Protein AF-A0A9Q3GMJ7-F1 (afdb_monomer)

Structure (mmCIF, N/CA/C/O backbone):
data_AF-A0A9Q3GMJ7-F1
#
_entry.id  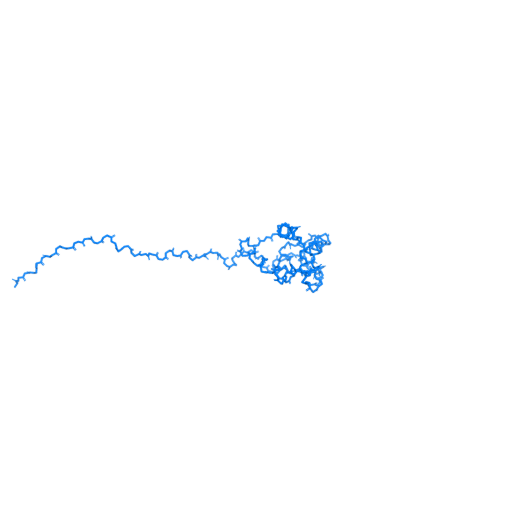 AF-A0A9Q3GMJ7-F1
#
loop_
_atom_site.group_PDB
_atom_site.id
_atom_site.type_symbol
_atom_site.label_atom_id
_atom_site.label_alt_id
_atom_site.label_comp_id
_atom_site.label_asym_id
_atom_site.label_entity_id
_atom_site.label_seq_id
_atom_site.pdbx_PDB_ins_code
_atom_site.Cartn_x
_atom_site.Cartn_y
_atom_site.Cartn_z
_atom_site.occupancy
_atom_site.B_iso_or_equiv
_atom_site.auth_seq_id
_atom_site.auth_comp_id
_atom_site.auth_asym_id
_atom_site.auth_atom_id
_atom_site.pdbx_PDB_model_num
ATOM 1 N N . MET A 1 1 ? 25.990 -56.644 63.149 1.00 48.62 1 MET A N 1
ATOM 2 C CA . MET A 1 1 ? 25.114 -56.886 61.983 1.00 48.62 1 MET A CA 1
ATOM 3 C C . MET A 1 1 ? 23.693 -57.141 62.463 1.00 48.62 1 MET A C 1
ATOM 5 O O . MET A 1 1 ? 23.447 -58.186 63.048 1.00 48.62 1 MET A O 1
ATOM 9 N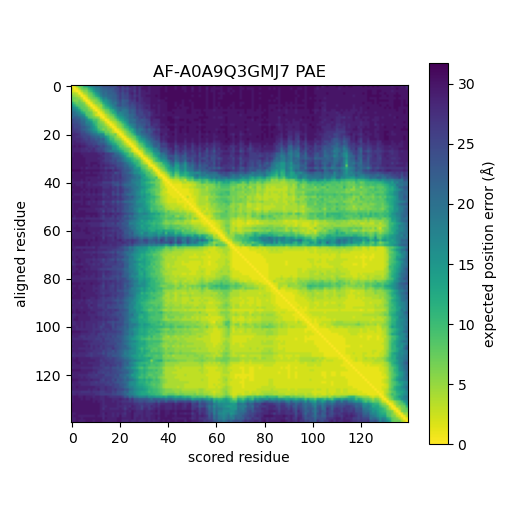 N . LYS A 1 2 ? 22.786 -56.186 62.243 1.00 37.28 2 LYS A N 1
ATOM 10 C CA . LYS A 1 2 ? 21.345 -56.417 62.069 1.00 37.28 2 LYS A CA 1
ATOM 11 C C . LYS A 1 2 ? 20.835 -55.394 61.037 1.00 37.28 2 LYS A C 1
ATOM 13 O O . LYS A 1 2 ? 21.323 -54.264 61.084 1.00 37.28 2 LYS A O 1
ATOM 18 N N . PRO A 1 3 ? 19.951 -55.785 60.104 1.00 41.59 3 PRO A N 1
ATOM 19 C CA . PRO A 1 3 ? 19.545 -54.965 58.969 1.00 41.59 3 PRO A CA 1
ATOM 20 C C . PRO A 1 3 ? 18.245 -54.190 59.230 1.00 41.59 3 PRO A C 1
ATOM 22 O O . PRO A 1 3 ? 17.481 -54.516 60.139 1.00 41.59 3 PRO A O 1
ATOM 25 N N . GLN A 1 4 ? 18.035 -53.161 58.406 1.00 37.03 4 GLN A N 1
ATOM 26 C CA . GLN A 1 4 ? 16.855 -52.299 58.358 1.00 37.03 4 GLN A CA 1
ATOM 27 C C . GLN A 1 4 ? 15.647 -53.016 57.736 1.00 37.03 4 GLN A C 1
ATOM 29 O O . GLN A 1 4 ? 15.782 -53.808 56.805 1.00 37.03 4 GLN A O 1
ATOM 34 N N . SER A 1 5 ? 14.472 -52.702 58.278 1.00 42.66 5 SER A N 1
ATOM 35 C CA . SER A 1 5 ? 13.142 -53.132 57.853 1.00 42.66 5 SER A CA 1
ATOM 36 C C . SER A 1 5 ? 12.662 -52.389 56.604 1.00 42.66 5 SER A C 1
ATOM 38 O O . SER A 1 5 ? 12.781 -51.168 56.525 1.00 42.66 5 SER A O 1
ATOM 40 N N . GLN A 1 6 ? 12.057 -53.138 55.679 1.00 37.66 6 GLN A N 1
ATOM 41 C CA . GLN A 1 6 ? 11.250 -52.638 54.566 1.00 37.66 6 GLN A CA 1
ATOM 42 C C . GLN A 1 6 ? 9.996 -51.907 55.066 1.00 37.66 6 GLN A C 1
ATOM 44 O O . GLN A 1 6 ? 9.295 -52.409 55.943 1.00 37.66 6 GLN A O 1
ATOM 49 N N . GLY A 1 7 ? 9.689 -50.779 54.429 1.00 37.03 7 GLY A N 1
ATOM 50 C CA . GLY A 1 7 ? 8.348 -50.216 54.313 1.00 37.03 7 GLY A CA 1
ATOM 51 C C . GLY A 1 7 ? 8.071 -49.993 52.827 1.00 37.03 7 GLY A C 1
ATOM 52 O O . GLY A 1 7 ? 8.831 -49.295 52.161 1.00 37.03 7 GLY A O 1
ATOM 53 N N . HIS A 1 8 ? 7.055 -50.679 52.309 1.00 42.44 8 HIS A N 1
ATOM 54 C CA . HIS A 1 8 ? 6.421 -50.407 51.023 1.00 42.44 8 HIS A CA 1
ATOM 55 C C . HIS A 1 8 ? 5.421 -49.277 51.249 1.00 42.44 8 HIS A C 1
ATOM 57 O O . HIS A 1 8 ? 4.535 -49.475 52.070 1.00 42.44 8 HIS A O 1
ATOM 63 N N . ASP A 1 9 ? 5.513 -48.180 50.500 1.00 43.72 9 ASP A N 1
ATOM 64 C CA . ASP A 1 9 ? 4.419 -47.217 50.369 1.00 43.72 9 ASP A CA 1
ATOM 65 C C . ASP A 1 9 ? 4.402 -46.625 48.949 1.00 43.72 9 ASP A C 1
ATOM 67 O O . ASP A 1 9 ? 5.254 -45.828 48.572 1.00 43.72 9 ASP A O 1
ATOM 71 N N . LEU A 1 10 ? 3.410 -47.108 48.195 1.00 44.84 10 LEU A N 1
ATOM 72 C CA . LEU A 1 10 ? 2.521 -46.385 47.279 1.00 44.84 10 LEU A CA 1
ATOM 73 C C . LEU A 1 10 ? 3.135 -45.615 46.094 1.00 44.84 10 LEU A C 1
ATOM 75 O O . LEU A 1 10 ? 3.621 -44.496 46.221 1.00 44.84 10 LEU A O 1
ATOM 79 N N . ASP A 1 11 ? 2.951 -46.204 44.909 1.00 44.47 11 ASP A N 1
ATOM 80 C CA . ASP A 1 11 ? 2.974 -45.524 43.615 1.00 44.47 11 ASP A CA 1
ATOM 81 C C . ASP A 1 11 ? 1.954 -44.366 43.611 1.00 44.47 11 ASP A C 1
ATOM 83 O O . ASP A 1 11 ? 0.742 -44.592 43.639 1.00 44.47 11 ASP A O 1
ATOM 87 N N . ASP A 1 12 ? 2.445 -43.125 43.588 1.00 45.88 12 ASP A N 1
ATOM 88 C CA . ASP A 1 12 ? 1.663 -41.915 43.311 1.00 45.88 12 ASP A CA 1
ATOM 89 C C . ASP A 1 12 ? 1.567 -41.724 41.783 1.00 45.88 12 ASP A C 1
ATOM 91 O O . ASP A 1 12 ? 2.589 -41.473 41.140 1.00 45.88 12 ASP A O 1
ATOM 95 N N . PRO A 1 13 ? 0.378 -41.847 41.160 1.00 42.00 13 PRO A N 1
ATOM 96 C CA . PRO A 1 13 ? 0.237 -41.719 39.714 1.00 42.00 13 PRO A CA 1
ATOM 97 C C . PRO A 1 13 ? 0.105 -40.264 39.219 1.00 42.00 13 PRO A C 1
ATOM 99 O O . PRO A 1 13 ? -0.275 -40.066 38.066 1.00 42.00 13 PRO A O 1
ATOM 102 N N . TYR A 1 14 ? 0.409 -39.240 40.029 1.00 44.22 14 TYR A N 1
ATOM 103 C CA . TYR A 1 14 ? 0.239 -37.829 39.639 1.00 44.22 14 TYR A CA 1
ATOM 104 C C . TYR A 1 14 ? 1.504 -36.963 39.748 1.00 44.22 14 TYR A C 1
ATOM 106 O O . TYR A 1 14 ? 1.444 -35.803 40.156 1.00 44.22 14 TYR A O 1
ATOM 114 N N . GLN A 1 15 ? 2.648 -37.480 39.300 1.00 41.75 15 GLN A N 1
ATOM 115 C CA . GLN A 1 15 ? 3.824 -36.658 38.977 1.00 41.75 15 GLN A CA 1
ATOM 116 C C . GLN A 1 15 ? 4.295 -36.933 37.539 1.00 41.75 15 GLN A C 1
ATOM 118 O O . GLN A 1 15 ? 5.434 -37.323 37.302 1.00 41.75 15 GLN A O 1
ATOM 123 N N . GLU A 1 16 ? 3.415 -36.728 36.553 1.00 45.22 16 GLU A N 1
ATOM 124 C CA . GLU A 1 16 ? 3.877 -36.400 35.201 1.00 45.22 16 GLU A CA 1
ATOM 125 C C . GLU A 1 16 ? 4.140 -34.897 35.155 1.00 45.22 16 GLU A C 1
ATOM 127 O O . GLU A 1 16 ? 3.228 -34.069 35.101 1.00 45.22 16 GLU A O 1
ATOM 132 N N . GLU A 1 17 ? 5.424 -34.556 35.231 1.00 43.34 17 GLU A N 1
ATOM 133 C CA . GLU A 1 17 ? 5.939 -33.226 34.949 1.00 43.34 17 GLU A CA 1
ATOM 134 C C . GLU A 1 17 ? 5.322 -32.711 33.644 1.00 43.34 17 GLU A C 1
ATOM 136 O O . GLU A 1 17 ? 5.513 -33.280 32.565 1.00 43.34 17 GLU A O 1
ATOM 141 N N . ILE A 1 18 ? 4.571 -31.615 33.748 1.00 38.91 18 ILE A N 1
ATOM 142 C CA . ILE A 1 18 ? 4.074 -30.870 32.597 1.00 38.91 18 ILE A CA 1
ATOM 143 C C . ILE A 1 18 ? 5.305 -30.381 31.835 1.00 38.91 18 ILE A C 1
ATOM 145 O O . ILE A 1 18 ? 5.924 -29.378 32.193 1.00 38.91 18 ILE A O 1
ATOM 149 N N . LYS A 1 19 ? 5.670 -31.108 30.777 1.00 45.41 19 LYS A N 1
ATOM 150 C CA . LYS A 1 19 ? 6.608 -30.630 29.766 1.00 45.41 19 LYS A CA 1
ATOM 151 C C . LYS A 1 19 ? 6.029 -29.326 29.228 1.00 45.41 19 LYS A C 1
ATOM 153 O O . LYS A 1 19 ? 4.886 -29.339 28.764 1.00 45.41 19 LYS A O 1
ATOM 158 N N . PRO A 1 20 ? 6.755 -28.199 29.270 1.00 40.62 20 PRO A N 1
ATOM 159 C CA . PRO A 1 20 ? 6.302 -26.998 28.603 1.00 40.62 20 PRO A CA 1
ATOM 160 C C . PRO A 1 20 ? 6.504 -27.181 27.095 1.00 40.62 20 PRO A C 1
ATOM 162 O O . PRO A 1 20 ? 7.336 -26.517 26.488 1.00 40.62 20 PRO A O 1
ATOM 165 N N . ASP A 1 21 ? 5.673 -28.018 26.472 1.00 46.56 21 ASP A N 1
ATOM 166 C CA . ASP A 1 21 ? 5.242 -27.814 25.090 1.00 46.56 21 ASP A CA 1
ATOM 167 C C . ASP A 1 21 ? 4.231 -26.653 25.089 1.00 46.56 21 ASP A C 1
ATOM 169 O O . ASP A 1 21 ? 3.091 -26.754 24.637 1.00 46.56 21 ASP A O 1
ATOM 173 N N . VAL A 1 22 ? 4.652 -25.504 25.626 1.00 42.06 22 VAL A N 1
ATOM 174 C CA . VAL A 1 22 ? 4.086 -24.242 25.179 1.00 42.06 22 VAL A CA 1
ATOM 175 C C . VAL A 1 22 ? 4.706 -24.055 23.817 1.00 42.06 22 VAL A C 1
ATOM 177 O O . VAL A 1 22 ? 5.901 -23.785 23.707 1.00 42.06 22 VAL A O 1
ATOM 180 N N . LEU A 1 23 ? 3.879 -24.275 22.800 1.00 42.47 23 LEU A N 1
ATOM 181 C CA . LEU A 1 23 ? 4.092 -23.861 21.427 1.00 42.47 23 LEU A CA 1
ATOM 182 C C . LEU A 1 23 ? 4.739 -22.472 21.443 1.00 42.47 23 LEU A C 1
ATOM 184 O O . LEU A 1 23 ? 4.056 -21.451 21.532 1.00 42.47 23 LEU A O 1
ATOM 188 N N . VAL A 1 24 ? 6.073 -22.431 21.384 1.00 43.06 24 VAL A N 1
ATOM 189 C CA . VAL A 1 24 ? 6.772 -21.268 20.867 1.00 43.06 24 VAL A CA 1
ATOM 190 C C . VAL A 1 24 ? 6.193 -21.155 19.482 1.00 43.06 24 VAL A C 1
ATOM 192 O O . VAL A 1 24 ? 6.372 -22.053 18.658 1.00 43.06 24 VAL A O 1
ATOM 195 N N . ASP A 1 25 ? 5.389 -20.117 19.305 1.00 46.28 25 ASP A N 1
ATOM 196 C CA . ASP A 1 25 ? 4.759 -19.735 18.063 1.00 46.28 25 ASP A CA 1
ATOM 197 C C . ASP A 1 25 ? 5.902 -19.473 17.074 1.00 46.28 25 ASP A C 1
ATOM 199 O O . ASP A 1 25 ? 6.356 -18.348 16.864 1.00 46.28 25 ASP A O 1
ATOM 203 N N . ASN A 1 26 ? 6.440 -20.558 16.511 1.00 46.81 26 ASN A N 1
ATOM 204 C CA . ASN A 1 26 ? 7.422 -20.593 15.445 1.00 46.81 26 ASN A CA 1
ATOM 205 C C . ASN A 1 26 ? 6.686 -20.196 14.164 1.00 46.81 26 ASN A C 1
ATOM 207 O O . ASN A 1 26 ? 6.730 -20.887 13.149 1.00 46.81 26 ASN A O 1
ATOM 211 N N . LYS A 1 27 ? 6.011 -19.044 14.186 1.00 39.28 27 LYS A N 1
ATOM 212 C CA . LYS A 1 27 ? 5.937 -18.234 12.988 1.00 39.28 27 LYS A CA 1
ATOM 213 C C . LYS A 1 27 ? 7.377 -17.818 12.736 1.00 39.28 27 LYS A C 1
ATOM 215 O O . LYS A 1 27 ? 7.933 -17.091 13.562 1.00 39.28 27 LYS A O 1
ATOM 220 N N . PRO A 1 28 ? 8.015 -18.250 11.638 1.00 38.56 28 PRO A N 1
ATOM 221 C CA . PRO A 1 28 ? 9.277 -17.657 11.263 1.00 38.56 28 PRO A CA 1
ATOM 222 C C . PRO A 1 28 ? 9.020 -16.167 11.051 1.00 38.56 28 PRO A C 1
ATOM 224 O O . PRO A 1 28 ? 8.464 -15.739 10.036 1.00 38.56 28 PRO A O 1
ATOM 227 N N . ARG A 1 29 ? 9.393 -15.364 12.049 1.00 48.06 29 ARG A N 1
ATOM 228 C CA . ARG A 1 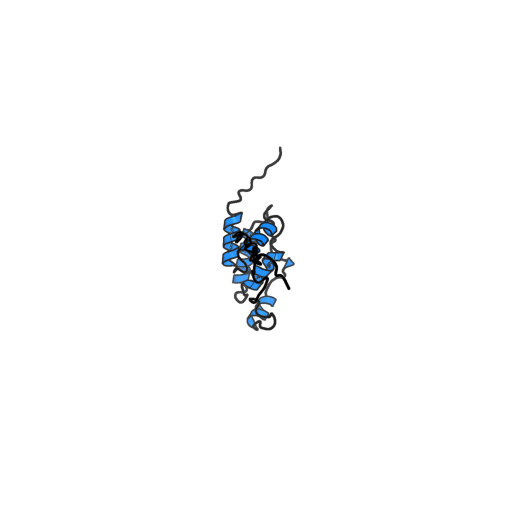29 ? 9.442 -13.915 11.953 1.00 48.06 29 ARG A CA 1
ATOM 229 C C . ARG A 1 29 ? 10.520 -13.632 10.909 1.00 48.06 29 ARG A C 1
ATOM 231 O O . ARG A 1 29 ? 11.703 -13.628 11.212 1.00 48.06 29 ARG A O 1
ATOM 238 N N . PHE A 1 30 ? 10.085 -13.478 9.660 1.00 47.75 30 PHE A N 1
ATOM 239 C CA . PHE A 1 30 ? 10.899 -13.129 8.493 1.00 47.75 30 PHE A CA 1
ATOM 240 C C . PHE A 1 30 ? 11.873 -14.192 7.947 1.00 47.75 30 PHE A C 1
ATOM 242 O O . PHE A 1 30 ? 12.970 -13.827 7.534 1.00 47.75 30 PHE A O 1
ATOM 249 N N . GLN A 1 31 ? 11.499 -15.471 7.819 1.00 36.16 31 GLN A N 1
ATOM 250 C CA . GLN A 1 31 ? 12.304 -16.362 6.959 1.00 36.16 31 GLN A CA 1
ATOM 251 C C . GLN A 1 31 ? 11.850 -16.306 5.492 1.00 36.16 31 GLN A C 1
ATOM 253 O O . GLN A 1 31 ? 10.753 -16.724 5.133 1.00 36.16 31 GLN A O 1
ATOM 258 N N . SER A 1 32 ? 12.748 -15.735 4.682 1.00 44.38 32 SER A N 1
ATOM 259 C CA . SER A 1 32 ? 12.986 -15.958 3.249 1.00 44.38 32 SER A CA 1
ATOM 260 C C . SER A 1 32 ? 11.802 -15.852 2.279 1.00 44.38 32 SER A C 1
ATOM 262 O O . SER A 1 32 ? 11.228 -16.836 1.830 1.00 44.38 32 SER A O 1
ATOM 264 N N . GLN A 1 33 ? 11.471 -14.622 1.890 1.00 40.31 33 GLN A N 1
ATOM 265 C CA . GLN A 1 33 ? 10.821 -14.349 0.592 1.00 40.31 33 GLN A CA 1
ATOM 266 C C . GLN A 1 33 ? 11.139 -12.934 0.085 1.00 40.31 33 GLN A C 1
ATOM 268 O O . GLN A 1 33 ? 10.428 -12.370 -0.742 1.00 40.31 33 GLN A O 1
ATOM 273 N N . TYR A 1 34 ? 12.191 -12.308 0.620 1.00 51.03 34 TYR A N 1
ATOM 274 C CA . TYR A 1 34 ? 12.852 -11.230 -0.099 1.00 51.03 34 TYR A CA 1
ATOM 275 C C . TYR A 1 34 ? 13.847 -11.922 -1.020 1.00 51.03 34 TYR A C 1
ATOM 277 O O . TYR A 1 34 ? 14.747 -12.594 -0.529 1.00 51.03 34 TYR A O 1
ATOM 285 N N . GLN A 1 35 ? 13.663 -11.805 -2.334 1.00 51.78 35 GLN A N 1
ATOM 286 C CA . GLN A 1 35 ? 14.829 -11.884 -3.202 1.00 51.78 35 GLN A CA 1
ATOM 287 C C . GLN A 1 35 ? 15.772 -10.785 -2.713 1.00 51.78 35 GLN A C 1
ATOM 289 O O . GLN A 1 35 ? 15.320 -9.654 -2.506 1.00 51.78 35 GLN A O 1
ATOM 294 N N . ASP A 1 36 ? 17.027 -11.139 -2.436 1.00 50.31 36 ASP A N 1
ATOM 295 C CA . ASP A 1 36 ? 18.063 -10.172 -2.091 1.00 50.31 36 ASP A CA 1
ATOM 296 C C . ASP A 1 36 ? 17.947 -8.984 -3.046 1.00 50.31 36 ASP A C 1
ATOM 298 O O . ASP A 1 36 ? 17.847 -9.166 -4.260 1.00 50.31 36 ASP A O 1
ATOM 302 N N . VAL A 1 37 ? 17.915 -7.763 -2.513 1.00 52.59 37 VAL A N 1
ATOM 303 C CA . VAL A 1 37 ? 17.813 -6.527 -3.313 1.00 52.59 37 VAL A CA 1
ATOM 304 C C . VAL A 1 37 ? 18.916 -6.423 -4.380 1.00 52.59 37 VAL A C 1
ATOM 306 O O . VAL A 1 37 ? 18.767 -5.702 -5.369 1.00 52.59 37 VAL A O 1
ATOM 309 N N . ASP A 1 38 ? 19.977 -7.212 -4.219 1.00 55.94 38 ASP A N 1
ATOM 310 C CA . ASP A 1 38 ? 21.101 -7.359 -5.136 1.00 55.94 38 ASP A CA 1
ATOM 311 C C . ASP A 1 38 ? 20.783 -8.220 -6.380 1.00 55.94 38 ASP A C 1
ATOM 313 O O . ASP A 1 38 ? 21.419 -8.042 -7.421 1.00 55.94 38 ASP A O 1
ATOM 317 N N . ASN A 1 39 ? 19.739 -9.058 -6.337 1.00 67.38 39 ASN A N 1
ATOM 318 C CA . ASN A 1 39 ? 19.310 -9.967 -7.415 1.00 67.38 39 ASN A CA 1
ATOM 319 C C . ASN A 1 39 ? 18.166 -9.412 -8.287 1.00 67.38 39 ASN A C 1
ATOM 321 O O . ASN A 1 39 ? 17.471 -10.163 -8.969 1.00 67.38 39 ASN A O 1
ATOM 325 N N . MET A 1 40 ? 17.962 -8.095 -8.289 1.00 73.19 40 MET A N 1
ATOM 326 C CA . MET A 1 40 ? 16.944 -7.458 -9.123 1.00 73.19 40 MET A CA 1
ATOM 327 C C . MET A 1 40 ? 17.380 -7.376 -10.595 1.00 73.19 40 MET A C 1
ATOM 329 O O . MET A 1 40 ? 18.489 -6.914 -10.911 1.00 73.19 40 MET A O 1
ATOM 333 N N . THR A 1 41 ? 16.486 -7.764 -11.504 1.00 82.69 41 THR A N 1
ATOM 334 C CA . THR A 1 41 ? 16.709 -7.696 -12.954 1.00 82.69 41 THR A CA 1
ATOM 335 C C . THR A 1 41 ? 16.909 -6.252 -13.425 1.00 82.69 41 THR A C 1
ATOM 337 O O . THR A 1 41 ? 16.487 -5.277 -12.794 1.00 82.69 41 THR A O 1
ATOM 340 N N . TYR A 1 42 ? 17.554 -6.086 -14.582 1.00 81.81 42 TYR A N 1
ATOM 341 C CA . TYR A 1 42 ? 17.733 -4.768 -15.199 1.00 81.81 42 TYR A CA 1
ATOM 342 C C . TYR A 1 42 ? 16.391 -4.069 -15.480 1.00 81.81 42 TYR A C 1
ATOM 344 O O . TYR A 1 42 ? 16.251 -2.863 -15.271 1.00 81.81 42 TYR A O 1
ATOM 352 N N . SER A 1 43 ? 15.393 -4.834 -15.919 1.00 80.81 43 SER A N 1
ATOM 353 C CA . SER A 1 43 ? 14.041 -4.355 -16.198 1.00 80.81 43 SER A CA 1
ATOM 354 C C . SE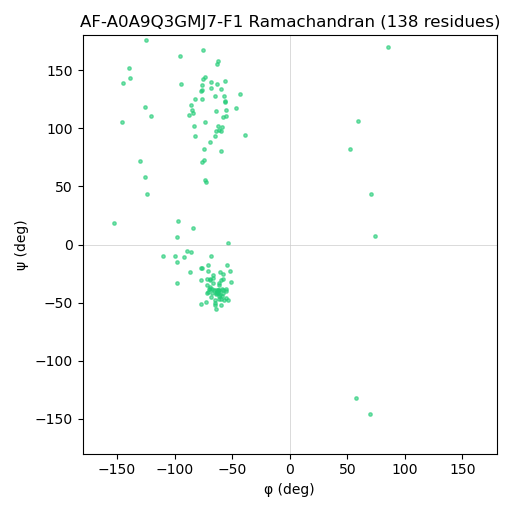R A 1 43 ? 13.337 -3.846 -14.939 1.00 80.81 43 SER A C 1
ATOM 356 O O . SER A 1 43 ? 12.765 -2.759 -14.968 1.00 80.81 43 SER A O 1
ATOM 358 N N . GLU A 1 44 ? 13.458 -4.546 -13.812 1.00 81.50 44 GLU A N 1
ATOM 359 C CA . GLU A 1 44 ? 12.899 -4.103 -12.527 1.00 81.50 44 GLU A CA 1
ATOM 360 C C . GLU A 1 44 ? 13.609 -2.846 -12.001 1.00 81.50 44 GLU A C 1
ATOM 362 O O . GLU A 1 44 ? 12.949 -1.886 -11.604 1.00 81.50 44 GLU A O 1
ATOM 367 N N . LYS A 1 45 ? 14.947 -2.776 -12.107 1.00 83.12 45 LYS A N 1
ATOM 368 C CA . LYS A 1 45 ? 15.723 -1.553 -11.805 1.00 83.12 45 LYS A CA 1
ATOM 369 C C . LYS A 1 45 ? 15.240 -0.353 -12.615 1.00 83.12 45 LYS A C 1
ATOM 371 O O . LYS A 1 45 ? 15.160 0.758 -12.089 1.00 83.12 45 LYS A O 1
ATOM 376 N N . LYS A 1 46 ? 14.912 -0.562 -13.891 1.00 84.44 46 LYS A N 1
ATOM 377 C CA . LYS A 1 46 ? 14.344 0.475 -14.758 1.00 84.44 46 LYS A CA 1
ATOM 378 C C . LYS A 1 46 ? 12.910 0.836 -14.351 1.00 84.44 46 LYS A C 1
ATOM 380 O O . LYS A 1 46 ? 12.564 2.013 -14.395 1.00 84.44 46 LYS A O 1
ATOM 385 N N . GLY A 1 47 ? 12.093 -0.137 -13.949 1.00 82.25 47 GLY A N 1
ATOM 386 C CA . GLY A 1 47 ? 10.736 0.089 -13.438 1.00 82.25 47 GLY A CA 1
ATOM 387 C C . GLY A 1 47 ? 10.725 0.967 -12.184 1.00 82.25 47 GLY A C 1
ATOM 388 O O . GLY A 1 47 ? 9.982 1.939 -12.122 1.00 82.25 47 GLY A O 1
ATOM 389 N N . LEU A 1 48 ? 11.636 0.723 -11.237 1.00 82.00 48 LEU A N 1
ATOM 390 C CA . LEU A 1 48 ? 11.741 1.545 -10.024 1.00 82.00 48 LEU A CA 1
ATOM 391 C C . LEU A 1 48 ? 12.073 3.008 -10.289 1.00 82.00 48 LEU A C 1
ATOM 393 O O . LEU A 1 48 ? 11.589 3.876 -9.574 1.00 82.00 48 LEU A O 1
ATOM 397 N N . LYS A 1 49 ? 12.889 3.290 -11.307 1.00 83.88 49 LYS A N 1
ATOM 398 C CA . LYS A 1 49 ? 13.224 4.668 -11.693 1.00 83.88 49 LYS A CA 1
ATOM 399 C C . LYS A 1 49 ? 12.056 5.413 -12.341 1.00 83.88 49 LYS A C 1
ATOM 401 O O . LYS A 1 49 ? 12.117 6.630 -12.441 1.00 83.88 49 LYS A O 1
ATOM 406 N N . GLN A 1 50 ? 11.044 4.690 -12.816 1.00 84.75 50 GLN A N 1
ATOM 407 C CA . GLN A 1 50 ? 9.836 5.260 -13.415 1.00 84.75 50 GLN A CA 1
ATOM 408 C C . GLN A 1 50 ? 8.725 5.463 -12.381 1.00 84.75 50 GLN A C 1
ATOM 410 O O . GLN A 1 50 ? 7.738 6.126 -12.682 1.00 84.75 50 GLN A O 1
ATOM 415 N N . LEU A 1 51 ? 8.879 4.917 -11.169 1.00 84.75 51 LEU A N 1
ATOM 416 C CA . LEU A 1 51 ? 7.925 5.161 -10.101 1.00 84.75 51 LEU A CA 1
ATOM 417 C C . LEU A 1 51 ? 7.995 6.620 -9.645 1.00 84.75 51 LEU A C 1
ATOM 419 O O . LEU A 1 51 ? 9.092 7.118 -9.373 1.00 84.75 51 LEU A O 1
ATOM 423 N N . PRO A 1 52 ? 6.841 7.279 -9.471 1.00 83.50 52 PRO A N 1
ATOM 424 C CA . PRO A 1 52 ? 6.802 8.573 -8.820 1.00 83.50 52 PRO A CA 1
ATOM 425 C C . PRO A 1 52 ? 7.272 8.465 -7.366 1.00 83.50 52 PRO A C 1
ATOM 427 O O . PRO A 1 52 ? 7.207 7.404 -6.724 1.00 83.50 52 PRO A O 1
ATOM 430 N N . GLU A 1 53 ? 7.753 9.590 -6.839 1.00 82.94 53 GLU A N 1
ATOM 431 C CA . GLU A 1 53 ? 8.219 9.679 -5.459 1.00 82.94 53 GLU A CA 1
ATOM 432 C C . GLU A 1 53 ? 7.123 9.251 -4.484 1.00 82.94 53 GLU A C 1
ATOM 434 O O . GLU A 1 53 ? 5.953 9.590 -4.644 1.00 82.94 53 GLU A O 1
ATOM 439 N N . THR A 1 54 ? 7.505 8.536 -3.429 1.00 72.75 54 THR A N 1
ATOM 440 C CA . THR A 1 54 ? 6.578 8.034 -2.402 1.00 72.75 54 THR A CA 1
ATOM 441 C C . THR A 1 54 ? 5.784 9.151 -1.725 1.00 72.75 54 THR A C 1
ATOM 443 O O . THR A 1 54 ? 4.648 8.942 -1.330 1.00 72.75 54 THR A O 1
ATOM 446 N N . SER A 1 55 ? 6.356 10.352 -1.626 1.00 73.81 55 SER A N 1
ATOM 447 C CA . SER A 1 55 ? 5.701 11.556 -1.098 1.00 73.81 55 SER A CA 1
ATOM 448 C C . SER A 1 55 ? 4.457 11.982 -1.888 1.00 73.81 55 SER A C 1
ATOM 450 O O . SER A 1 55 ? 3.605 12.670 -1.330 1.00 73.81 55 SER A O 1
ATOM 452 N N . SER A 1 56 ? 4.358 11.581 -3.160 1.00 80.00 56 SER A N 1
ATOM 453 C CA . SER A 1 56 ? 3.264 11.938 -4.072 1.00 80.00 56 SER A CA 1
ATOM 454 C C . SER A 1 56 ? 2.084 10.966 -4.041 1.00 80.00 56 SER A C 1
ATOM 456 O O . SER A 1 56 ? 1.074 11.215 -4.698 1.00 80.00 56 SER A O 1
ATOM 458 N N . TRP A 1 57 ? 2.200 9.858 -3.307 1.00 87.12 57 TRP A N 1
ATOM 459 C CA . TRP A 1 57 ? 1.157 8.844 -3.270 1.00 87.12 57 TRP A CA 1
ATOM 460 C C . TRP A 1 57 ? -0.026 9.326 -2.415 1.00 87.12 57 TRP A C 1
ATOM 462 O O . TRP A 1 57 ? 0.181 9.972 -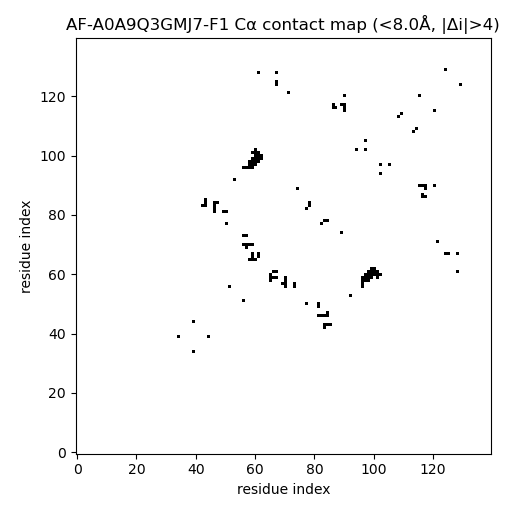1.379 1.00 87.12 57 TRP A O 1
ATOM 472 N N . PRO A 1 58 ? -1.275 9.013 -2.808 1.00 85.12 58 PRO A N 1
ATOM 473 C CA . PRO A 1 58 ? -2.438 9.298 -1.983 1.00 85.12 58 PRO A CA 1
ATOM 474 C C . PRO A 1 58 ? -2.333 8.590 -0.631 1.00 85.12 58 PRO A C 1
ATOM 476 O O . PRO A 1 58 ? -2.035 7.398 -0.555 1.00 85.12 58 PRO A O 1
ATOM 479 N N . LYS A 1 59 ? -2.615 9.314 0.452 1.00 85.62 59 LYS A N 1
ATOM 480 C CA . LYS A 1 59 ? -2.636 8.740 1.801 1.00 85.62 59 LYS A CA 1
ATOM 481 C C . LYS A 1 59 ? -4.047 8.321 2.161 1.00 85.62 59 LYS A C 1
ATOM 483 O O . LYS A 1 59 ? -4.997 9.065 1.940 1.00 85.62 59 LYS A O 1
ATOM 488 N N . PHE A 1 60 ? -4.169 7.162 2.792 1.00 84.50 60 PHE A N 1
ATOM 489 C CA . PHE A 1 60 ? -5.452 6.605 3.193 1.00 84.50 60 PHE A CA 1
ATOM 490 C C . PHE A 1 60 ? -5.508 6.410 4.709 1.00 84.50 60 PHE A C 1
ATOM 492 O O . PHE A 1 60 ? -4.819 5.554 5.259 1.00 84.50 60 PHE A O 1
ATOM 499 N N . SER A 1 61 ? -6.324 7.206 5.403 1.00 78.88 61 SER A N 1
ATOM 500 C CA . SER A 1 61 ? -6.424 7.195 6.872 1.00 78.88 61 SER A CA 1
ATOM 501 C C . SER A 1 61 ? -7.595 6.366 7.424 1.00 78.88 61 SER A C 1
ATOM 503 O O . SER A 1 61 ? -7.644 6.089 8.627 1.00 78.88 61 SER A O 1
ATOM 505 N N . GLY A 1 62 ? -8.557 6.002 6.568 1.00 70.50 62 GLY A N 1
ATOM 506 C CA . GLY A 1 62 ? -9.821 5.374 6.967 1.00 70.50 62 GLY A CA 1
ATOM 507 C C . GLY A 1 62 ? -10.840 6.320 7.623 1.00 70.50 62 GLY A C 1
ATOM 508 O O . GLY A 1 62 ? -11.857 5.835 8.111 1.00 70.50 62 GLY A O 1
ATOM 509 N N . ILE A 1 63 ? -10.579 7.634 7.653 1.00 67.50 63 ILE A N 1
ATOM 510 C CA . ILE A 1 63 ? -11.478 8.700 8.141 1.00 67.50 63 ILE A CA 1
ATOM 511 C C . ILE A 1 63 ? -11.367 9.889 7.185 1.00 67.50 63 ILE A C 1
ATOM 513 O O . ILE A 1 63 ? -10.253 10.241 6.801 1.00 67.50 63 ILE A O 1
ATOM 517 N N . GLY A 1 64 ? -12.454 10.606 6.898 1.00 62.84 64 GLY A N 1
ATOM 518 C CA . GLY A 1 64 ? -12.309 11.832 6.107 1.00 62.84 64 GLY A CA 1
ATOM 519 C C . GLY A 1 64 ? -12.319 11.558 4.599 1.00 62.84 64 GLY A C 1
ATOM 520 O O . GLY A 1 64 ? -12.259 10.400 4.188 1.00 62.84 64 GLY A O 1
ATOM 521 N N . GLU A 1 65 ? -12.392 12.618 3.784 1.00 54.75 65 GLU A N 1
ATOM 522 C CA . GLU A 1 65 ? -12.499 12.628 2.303 1.00 54.75 65 GLU A CA 1
ATOM 523 C C . GLU A 1 65 ? -11.420 11.823 1.543 1.00 54.75 65 GLU A C 1
ATOM 525 O O . GLU A 1 65 ? -11.453 11.741 0.323 1.00 54.75 65 GLU A O 1
ATOM 530 N N . TYR A 1 66 ? -10.497 11.171 2.249 1.00 61.69 66 TYR A N 1
ATOM 531 C CA . TYR A 1 66 ? -9.530 10.221 1.717 1.00 61.69 66 TYR A CA 1
ATOM 532 C C . TYR A 1 66 ? -10.226 8.897 1.384 1.00 61.69 66 TYR A C 1
ATOM 534 O O . TYR A 1 66 ? -10.223 7.938 2.171 1.00 61.69 66 TYR A O 1
ATOM 542 N N . TYR A 1 67 ? -10.858 8.843 0.213 1.00 72.56 67 TYR A N 1
ATOM 543 C CA . TYR A 1 67 ? -11.459 7.618 -0.289 1.00 72.56 67 TYR A CA 1
ATOM 544 C C . TYR A 1 67 ? -10.365 6.582 -0.550 1.00 72.56 67 TYR A C 1
ATOM 546 O O . TYR A 1 67 ? -9.424 6.812 -1.302 1.00 72.56 67 TYR A O 1
ATOM 554 N N . TYR A 1 68 ? -10.531 5.385 0.013 1.00 84.44 68 TYR A N 1
ATOM 555 C CA . TYR A 1 68 ? -9.708 4.216 -0.319 1.00 84.44 68 TYR A CA 1
ATOM 556 C C . TYR A 1 68 ? -9.653 3.944 -1.836 1.00 84.44 68 TYR A C 1
ATOM 558 O O . TYR A 1 68 ? -8.700 3.328 -2.304 1.00 84.44 68 TYR A O 1
ATOM 566 N N . MET A 1 69 ? -10.650 4.428 -2.590 1.00 86.44 69 MET A N 1
ATOM 567 C CA . MET A 1 69 ? -10.690 4.388 -4.051 1.00 86.44 69 MET A CA 1
ATOM 568 C C . MET A 1 69 ? -9.585 5.217 -4.704 1.00 86.44 69 MET A C 1
ATOM 570 O O . MET A 1 69 ? -8.993 4.734 -5.652 1.00 86.44 69 MET A O 1
ATOM 5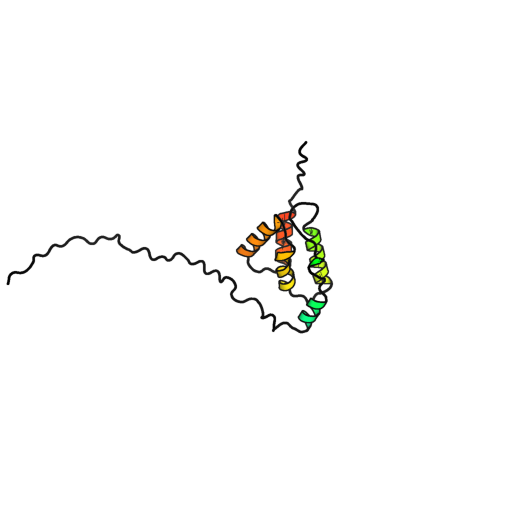74 N N . GLU A 1 70 ? -9.230 6.394 -4.180 1.00 87.50 70 GLU A N 1
ATOM 575 C CA . GLU A 1 70 ? -8.161 7.215 -4.773 1.00 87.50 70 GLU A CA 1
ATOM 576 C C . GLU A 1 70 ? -6.806 6.504 -4.710 1.00 87.50 70 GLU A C 1
ATOM 578 O O . GLU A 1 70 ? -6.056 6.495 -5.682 1.00 87.50 70 GLU A O 1
ATOM 583 N N . LEU A 1 71 ? -6.509 5.849 -3.582 1.00 89.56 71 LEU A N 1
ATOM 584 C CA . LEU A 1 71 ? -5.307 5.027 -3.446 1.00 89.56 71 LEU A CA 1
ATOM 585 C C . LEU A 1 71 ? -5.358 3.799 -4.371 1.00 89.56 71 LEU A C 1
ATOM 587 O O . LEU A 1 71 ? -4.337 3.432 -4.949 1.00 89.56 71 LEU A O 1
ATOM 591 N N . ILE A 1 72 ? -6.528 3.170 -4.523 1.00 91.75 72 ILE A N 1
ATOM 592 C CA . ILE A 1 72 ? -6.704 2.026 -5.427 1.00 91.75 72 ILE A CA 1
ATOM 593 C C . ILE A 1 72 ? -6.487 2.439 -6.884 1.00 91.75 72 ILE A C 1
ATOM 595 O O . ILE A 1 72 ? -5.671 1.818 -7.562 1.00 91.75 72 ILE A O 1
ATOM 599 N N . ASP A 1 73 ? -7.174 3.484 -7.340 1.00 91.81 73 ASP A N 1
ATOM 600 C CA . ASP A 1 73 ? -7.117 3.970 -8.717 1.00 91.81 73 ASP A CA 1
ATOM 601 C C . ASP A 1 73 ? -5.701 4.438 -9.061 1.00 91.81 73 ASP A C 1
ATOM 603 O O . ASP A 1 73 ? -5.176 4.106 -10.122 1.00 91.81 73 ASP A O 1
ATOM 607 N N . TYR A 1 74 ? -5.037 5.135 -8.134 1.00 91.56 74 TYR A N 1
ATOM 608 C CA . TYR A 1 74 ? -3.646 5.544 -8.305 1.00 91.56 74 TYR A CA 1
ATOM 609 C C . TYR A 1 74 ? -2.708 4.345 -8.485 1.00 91.56 74 TYR A C 1
ATOM 611 O O . TYR A 1 74 ? -1.884 4.336 -9.398 1.00 91.56 74 TYR A O 1
ATOM 619 N N . ILE A 1 75 ? -2.828 3.313 -7.645 1.00 92.00 75 ILE A N 1
ATOM 620 C CA . ILE A 1 75 ? -1.979 2.121 -7.756 1.00 92.00 75 ILE A CA 1
ATOM 621 C C . ILE A 1 75 ? -2.293 1.329 -9.034 1.00 92.00 75 ILE A C 1
ATOM 623 O O . ILE A 1 75 ? -1.371 0.830 -9.680 1.00 92.00 75 ILE A O 1
ATOM 627 N N . ASP A 1 76 ? -3.560 1.225 -9.431 1.00 92.81 76 ASP A N 1
ATOM 628 C CA . ASP A 1 76 ? -3.936 0.564 -10.683 1.00 92.81 76 ASP A CA 1
ATOM 629 C C . ASP A 1 76 ? -3.358 1.297 -11.906 1.00 92.81 76 ASP A C 1
ATOM 631 O O . ASP A 1 76 ? -2.825 0.648 -12.810 1.00 92.81 76 ASP A O 1
ATOM 635 N N . LEU A 1 77 ? -3.386 2.635 -11.909 1.00 92.31 77 LEU A N 1
ATOM 636 C CA . LEU A 1 77 ? -2.731 3.450 -12.937 1.00 92.31 77 LEU A CA 1
ATOM 637 C C . LEU A 1 77 ? -1.211 3.241 -12.942 1.00 92.31 77 LEU A C 1
ATOM 639 O O . LEU A 1 77 ? -0.623 3.098 -14.009 1.00 92.31 77 LEU A O 1
ATOM 643 N N . LEU A 1 78 ? -0.572 3.120 -11.774 1.00 90.00 78 LEU A N 1
ATOM 644 C CA . LEU A 1 78 ? 0.861 2.811 -11.701 1.00 90.00 78 LEU A CA 1
ATOM 645 C C . LEU A 1 78 ? 1.215 1.464 -12.332 1.00 90.00 78 LEU A C 1
ATOM 647 O O . LEU A 1 78 ? 2.233 1.361 -13.018 1.00 90.00 78 LEU A O 1
ATOM 651 N N . PHE A 1 79 ? 0.399 0.431 -12.115 1.00 89.12 79 PHE A N 1
ATOM 652 C CA . PHE A 1 79 ? 0.602 -0.861 -12.774 1.00 89.12 79 PHE A CA 1
ATOM 653 C C . PHE A 1 79 ? 0.372 -0.784 -14.285 1.00 89.12 79 PHE A C 1
ATOM 655 O O . PHE A 1 79 ? 1.048 -1.489 -15.035 1.00 89.12 79 PHE A O 1
ATOM 662 N N . MET A 1 80 ? -0.554 0.066 -14.735 1.00 89.06 80 MET A N 1
ATOM 663 C CA . MET A 1 80 ? -0.799 0.306 -16.157 1.00 89.06 80 MET A CA 1
ATOM 664 C C . MET A 1 80 ? 0.378 1.032 -16.826 1.00 89.06 80 MET A C 1
ATOM 666 O O . MET A 1 80 ? 0.824 0.608 -17.893 1.00 89.06 80 MET A O 1
ATOM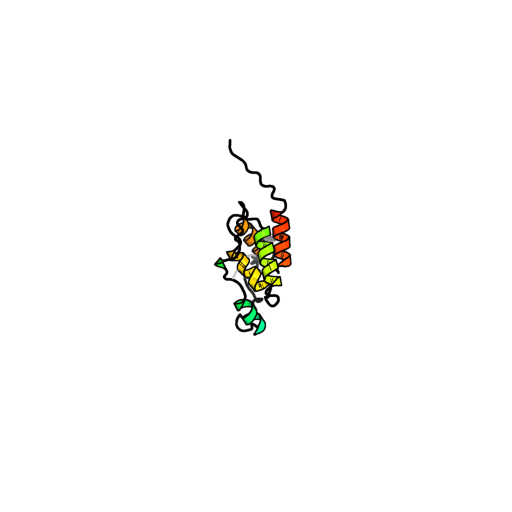 670 N N . ASP A 1 81 ? 0.908 2.077 -16.191 1.00 87.69 81 ASP A N 1
ATOM 671 C CA . ASP A 1 81 ? 1.995 2.897 -16.736 1.00 87.69 81 ASP A CA 1
ATOM 672 C C . ASP A 1 81 ? 3.363 2.212 -16.616 1.00 87.69 81 ASP A C 1
ATOM 674 O O . ASP A 1 81 ? 4.243 2.401 -17.461 1.00 87.69 81 ASP A O 1
ATOM 678 N N . VAL A 1 82 ? 3.555 1.384 -15.583 1.00 86.12 82 VAL A N 1
ATOM 679 C CA . VAL A 1 82 ? 4.822 0.694 -15.317 1.00 86.12 82 VAL A CA 1
ATOM 680 C C . VAL A 1 82 ? 4.599 -0.814 -15.085 1.00 86.12 82 VAL A C 1
ATOM 682 O O . VAL A 1 82 ? 4.797 -1.328 -13.982 1.00 86.12 82 VAL A O 1
ATOM 685 N N . PRO A 1 83 ? 4.276 -1.583 -16.143 1.00 80.44 83 PRO A N 1
ATOM 686 C CA . PRO A 1 83 ? 3.851 -2.989 -16.038 1.00 80.44 83 PRO A CA 1
ATOM 687 C C . PRO A 1 83 ? 4.946 -3.965 -15.583 1.00 80.44 83 PRO A C 1
ATOM 689 O O . PRO A 1 83 ? 4.682 -5.130 -15.309 1.00 80.44 83 PRO A O 1
ATOM 692 N N . ILE A 1 84 ? 6.198 -3.509 -15.526 1.00 83.12 84 ILE A N 1
ATOM 693 C CA . ILE A 1 84 ? 7.365 -4.319 -15.153 1.00 83.12 84 ILE A CA 1
ATOM 694 C C . ILE A 1 84 ? 7.557 -4.349 -13.624 1.00 83.12 84 ILE A C 1
ATOM 696 O O . ILE A 1 84 ? 8.425 -5.063 -13.129 1.00 83.12 84 ILE A O 1
ATOM 700 N N . ILE A 1 85 ? 6.779 -3.579 -12.854 1.00 81.88 85 ILE A N 1
ATOM 701 C CA . ILE A 1 85 ? 6.946 -3.486 -11.400 1.00 81.88 85 ILE A CA 1
ATOM 702 C C . ILE A 1 85 ? 6.389 -4.731 -10.703 1.00 81.88 85 ILE A C 1
ATOM 704 O O . ILE A 1 85 ? 5.202 -5.022 -10.827 1.00 81.88 85 ILE A O 1
ATOM 708 N N . PRO A 1 86 ? 7.201 -5.416 -9.880 1.00 84.88 86 PRO A N 1
ATOM 709 C CA . PRO A 1 86 ? 6.699 -6.484 -9.029 1.00 84.88 86 PRO A CA 1
ATOM 710 C C . PRO A 1 86 ? 5.780 -5.970 -7.910 1.00 84.88 86 PRO A C 1
ATOM 712 O O . PRO A 1 86 ? 6.105 -5.003 -7.214 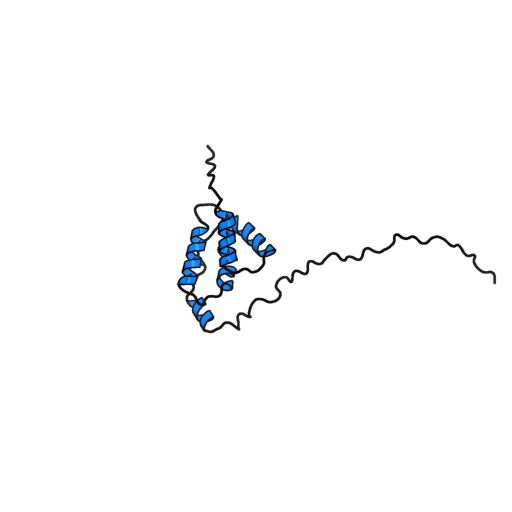1.00 84.88 86 PRO A O 1
ATOM 715 N N . ASP A 1 87 ? 4.702 -6.702 -7.627 1.00 85.75 87 ASP A N 1
ATOM 716 C CA . ASP A 1 87 ? 3.717 -6.381 -6.582 1.00 85.75 87 ASP A CA 1
ATOM 717 C C . ASP A 1 87 ? 4.312 -6.090 -5.197 1.00 85.75 87 ASP A C 1
ATOM 719 O O . ASP A 1 87 ? 3.764 -5.294 -4.428 1.00 85.75 87 ASP A O 1
ATOM 723 N N . TYR A 1 88 ? 5.432 -6.720 -4.836 1.00 84.56 88 TYR A N 1
ATOM 724 C CA . TYR A 1 88 ? 6.041 -6.518 -3.519 1.00 84.56 88 TYR A CA 1
ATOM 725 C C . TYR A 1 88 ? 6.586 -5.092 -3.327 1.00 84.56 88 TYR A C 1
ATOM 727 O O . TYR A 1 88 ? 6.619 -4.592 -2.198 1.00 84.56 88 TYR A O 1
ATOM 735 N N . TRP A 1 89 ? 6.960 -4.398 -4.405 1.00 85.31 89 TRP A N 1
ATOM 736 C CA . TRP A 1 89 ? 7.386 -2.997 -4.337 1.00 85.31 89 TRP A CA 1
ATOM 737 C C . TRP A 1 89 ? 6.228 -2.068 -3.999 1.00 85.31 89 TRP A C 1
ATOM 739 O O . TRP A 1 89 ? 6.396 -1.148 -3.204 1.00 85.31 89 TRP A O 1
ATOM 749 N N . ILE A 1 90 ? 5.048 -2.339 -4.546 1.00 88.19 90 ILE A N 1
ATOM 750 C CA . ILE A 1 90 ? 3.831 -1.579 -4.257 1.00 88.19 90 ILE A CA 1
ATOM 751 C C . ILE A 1 90 ? 3.326 -1.909 -2.850 1.00 88.19 90 ILE A C 1
ATOM 753 O O . ILE A 1 90 ? 3.110 -1.028 -2.021 1.00 88.19 90 ILE A O 1
ATOM 757 N N . THR A 1 91 ? 3.206 -3.195 -2.526 1.00 89.62 91 THR A N 1
ATOM 758 C CA . THR A 1 91 ? 2.635 -3.638 -1.242 1.00 89.62 91 THR A CA 1
ATOM 759 C C . THR A 1 91 ? 3.546 -3.351 -0.045 1.00 89.62 91 THR A C 1
ATOM 761 O O . THR A 1 91 ? 3.063 -3.201 1.077 1.00 89.62 91 THR A O 1
ATOM 764 N N . SER A 1 92 ? 4.859 -3.193 -0.250 1.00 86.56 92 SER A N 1
ATOM 765 C CA . SER A 1 92 ? 5.764 -2.678 0.789 1.00 86.56 92 SER A CA 1
ATOM 766 C C . SER A 1 92 ? 5.528 -1.196 1.108 1.00 86.56 92 SER A C 1
ATOM 768 O O . SER A 1 92 ? 5.701 -0.801 2.265 1.00 86.56 92 SER A O 1
ATOM 770 N N . ARG A 1 93 ? 5.061 -0.398 0.138 1.00 86.88 93 ARG A N 1
ATOM 771 C CA . ARG A 1 93 ? 4.725 1.027 0.317 1.00 86.88 93 ARG A CA 1
ATOM 772 C C . ARG A 1 93 ? 3.392 1.246 1.024 1.00 86.88 93 ARG A C 1
ATOM 774 O O . ARG A 1 93 ? 3.212 2.265 1.674 1.00 86.88 93 ARG A O 1
ATOM 781 N N . LEU A 1 94 ? 2.497 0.257 1.044 1.00 88.94 94 LEU A N 1
ATOM 782 C CA . LEU A 1 94 ? 1.260 0.347 1.835 1.00 88.94 94 LEU A CA 1
ATOM 783 C C . LEU A 1 94 ? 1.524 0.585 3.334 1.00 88.94 94 LEU A C 1
ATOM 785 O O . LEU A 1 94 ? 0.705 1.202 4.005 1.00 88.94 94 LEU A O 1
ATOM 789 N N . ASN A 1 95 ? 2.694 0.185 3.854 1.00 85.25 95 ASN A N 1
ATOM 790 C CA . ASN A 1 95 ? 3.109 0.517 5.224 1.00 85.25 95 ASN A CA 1
ATOM 791 C C . ASN A 1 95 ? 3.206 2.034 5.479 1.00 85.25 95 ASN A C 1
ATOM 793 O O . ASN A 1 95 ? 3.046 2.478 6.615 1.00 85.25 95 ASN A O 1
ATOM 797 N N . THR A 1 96 ? 3.535 2.822 4.452 1.00 85.75 96 THR A N 1
ATOM 798 C CA . THR A 1 96 ? 3.671 4.275 4.557 1.00 85.75 96 THR A CA 1
ATOM 799 C C . THR A 1 96 ? 2.419 4.999 4.098 1.00 85.75 96 THR A C 1
ATOM 801 O O . THR A 1 96 ? 2.102 6.016 4.702 1.00 85.75 96 THR A O 1
ATOM 804 N N . GLU A 1 97 ? 1.678 4.488 3.121 1.00 87.31 97 GLU A N 1
ATOM 805 C CA . GLU A 1 97 ? 0.522 5.217 2.577 1.00 87.31 97 GLU A CA 1
ATOM 806 C C . GLU A 1 97 ? -0.780 4.982 3.348 1.00 87.31 97 GLU A C 1
ATOM 808 O O . GLU A 1 97 ? -1.653 5.852 3.379 1.00 87.31 97 GLU A O 1
ATOM 813 N N . VAL A 1 98 ? -0.892 3.857 4.060 1.00 86.25 98 VAL A N 1
ATOM 814 C CA . VAL A 1 98 ? -2.010 3.609 4.973 1.00 86.25 98 VAL A CA 1
ATOM 815 C C . VAL A 1 98 ? -1.692 4.221 6.339 1.00 86.25 98 VAL A C 1
ATOM 817 O O . VAL A 1 98 ? -0.697 3.878 6.977 1.00 86.25 98 VAL A O 1
ATOM 820 N N . LYS A 1 99 ? -2.532 5.151 6.796 1.00 85.81 99 LYS A N 1
ATOM 821 C CA . LYS A 1 99 ? -2.345 5.967 8.007 1.00 85.81 99 LYS A CA 1
ATOM 822 C C . LYS A 1 99 ? -3.532 5.842 8.967 1.00 85.81 99 LYS A C 1
ATOM 824 O O . LYS A 1 99 ? -4.545 5.223 8.657 1.00 85.81 99 LYS A O 1
ATOM 829 N N . GLY A 1 100 ? -3.425 6.477 10.134 1.00 83.69 100 GLY A N 1
ATOM 830 C CA . GLY A 1 100 ? -4.552 6.687 11.045 1.00 83.69 100 GLY A CA 1
ATOM 831 C C . GLY A 1 100 ? -5.236 5.392 11.494 1.00 83.69 100 GLY A C 1
ATOM 832 O O . GLY A 1 100 ? -4.582 4.442 11.908 1.00 83.69 100 GLY A O 1
ATOM 833 N N . HIS A 1 101 ? -6.565 5.345 11.418 1.00 81.69 101 HIS A N 1
ATOM 834 C CA . HIS A 1 101 ? -7.317 4.154 11.828 1.00 81.69 101 HIS A CA 1
ATOM 835 C C . HIS A 1 101 ? -7.143 2.998 10.837 1.00 81.69 101 HIS A C 1
ATOM 837 O O . HIS A 1 101 ? -7.150 1.833 11.234 1.00 81.69 101 HIS A O 1
ATOM 843 N N . ALA A 1 102 ? -6.923 3.304 9.555 1.00 87.19 102 ALA A N 1
ATOM 844 C CA . ALA A 1 102 ? -6.646 2.286 8.553 1.00 87.19 102 ALA A CA 1
ATOM 845 C C . ALA A 1 102 ? -5.300 1.581 8.771 1.00 87.19 102 ALA A C 1
ATOM 847 O O . ALA A 1 102 ? -5.183 0.405 8.428 1.00 87.19 102 ALA A O 1
ATOM 848 N N . SER A 1 103 ? -4.298 2.236 9.374 1.00 89.81 103 SER A N 1
ATOM 849 C CA . SER A 1 103 ? -2.996 1.590 9.604 1.00 89.81 103 SER A CA 1
ATOM 850 C C . SER A 1 103 ? -3.059 0.488 10.657 1.00 89.81 103 SER A C 1
ATOM 852 O O . SER A 1 103 ? -2.317 -0.486 10.547 1.00 89.81 103 SER A O 1
ATOM 854 N N . ILE A 1 104 ? -3.958 0.608 11.640 1.00 89.81 104 ILE A N 1
ATOM 855 C CA . ILE A 1 104 ? -4.199 -0.444 12.641 1.00 89.81 104 ILE A CA 1
ATOM 856 C C . ILE A 1 104 ? -4.745 -1.687 11.933 1.00 89.81 104 ILE A C 1
ATOM 858 O O . ILE A 1 104 ? -4.113 -2.739 11.964 1.00 89.81 104 ILE A O 1
ATOM 862 N N .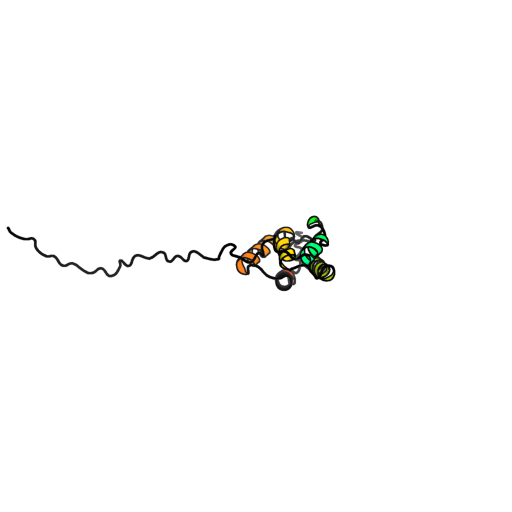 TRP A 1 105 ? -5.838 -1.522 11.181 1.00 90.88 105 TRP A N 1
ATOM 863 C CA . TRP A 1 105 ? -6.434 -2.598 10.383 1.00 90.88 105 TRP A CA 1
ATOM 864 C C . TRP A 1 105 ? -5.432 -3.233 9.409 1.00 90.88 105 TRP A C 1
ATOM 866 O O . TRP A 1 105 ? -5.330 -4.454 9.321 1.00 90.88 105 TRP A O 1
ATOM 876 N N . TYR A 1 106 ? -4.667 -2.419 8.680 1.00 92.00 106 TYR A N 1
ATOM 877 C CA . TYR A 1 106 ? -3.678 -2.922 7.729 1.00 92.00 106 TYR A CA 1
ATOM 878 C C . TYR A 1 106 ? -2.579 -3.745 8.419 1.00 92.00 106 TYR A C 1
ATOM 880 O O . TYR A 1 106 ? -2.173 -4.784 7.895 1.00 92.00 106 TYR A O 1
ATOM 888 N N . THR A 1 107 ? -2.125 -3.319 9.602 1.00 91.31 107 THR A N 1
ATOM 889 C CA . THR A 1 107 ? -1.106 -4.043 10.377 1.00 91.31 107 THR A CA 1
ATOM 890 C C . THR A 1 107 ? -1.635 -5.399 10.837 1.00 91.31 107 THR A C 1
ATOM 892 O O . THR A 1 107 ? -0.991 -6.412 10.570 1.00 91.31 107 THR A O 1
ATOM 895 N N . GLU A 1 108 ? -2.841 -5.445 11.408 1.00 92.00 108 GLU A N 1
ATOM 896 C CA . GLU A 1 108 ? -3.501 -6.696 11.817 1.00 92.00 108 GLU A CA 1
ATOM 897 C C . GLU A 1 108 ? -3.661 -7.661 10.632 1.00 92.00 108 GLU A C 1
ATOM 899 O O . GLU A 1 108 ? -3.271 -8.829 10.698 1.00 92.00 108 GLU A O 1
ATOM 904 N N . MET A 1 109 ? -4.158 -7.161 9.496 1.00 93.75 109 MET A N 1
ATOM 905 C CA . MET A 1 109 ? -4.309 -7.960 8.276 1.00 93.75 109 MET A CA 1
ATOM 906 C C . MET A 1 109 ? -2.973 -8.535 7.800 1.00 93.75 109 MET A C 1
ATOM 908 O O . MET A 1 109 ? -2.909 -9.681 7.349 1.00 93.75 109 MET A O 1
ATOM 912 N N . LYS A 1 110 ? -1.892 -7.760 7.913 1.00 91.75 110 LYS A N 1
ATOM 913 C CA . LYS A 1 110 ? -0.548 -8.184 7.517 1.00 91.75 110 LYS A CA 1
ATOM 914 C C . LYS A 1 110 ? 0.046 -9.219 8.472 1.00 91.75 110 LYS A C 1
ATOM 916 O O . LYS A 1 110 ? 0.741 -10.124 8.013 1.00 91.75 110 LYS A O 1
ATOM 921 N N . GLU A 1 111 ? -0.241 -9.132 9.766 1.00 91.62 111 GLU A N 1
ATOM 922 C CA . GLU A 1 111 ? 0.182 -10.124 10.765 1.00 91.62 111 GLU A CA 1
ATOM 923 C C . GLU A 1 111 ? -0.546 -11.467 10.610 1.00 91.62 111 GLU A C 1
ATOM 925 O O . GLU A 1 111 ? 0.056 -12.532 10.791 1.00 91.62 111 GLU A O 1
ATOM 930 N N . ILE A 1 112 ? -1.829 -11.424 10.240 1.00 93.06 112 ILE A N 1
ATOM 931 C CA . ILE A 1 112 ? -2.661 -12.616 10.032 1.00 93.06 112 ILE A CA 1
ATOM 932 C C . ILE A 1 112 ? -2.330 -13.282 8.695 1.00 93.06 112 ILE A C 1
ATOM 934 O O . ILE A 1 112 ? -2.093 -14.489 8.635 1.00 93.06 112 ILE A O 1
ATOM 938 N N . HIS A 1 113 ? -2.318 -12.508 7.608 1.00 90.81 113 HIS A N 1
ATOM 939 C CA . HIS A 1 113 ? -2.261 -13.052 6.250 1.00 90.81 113 HIS A CA 1
ATOM 940 C C . HIS A 1 113 ? -0.867 -13.025 5.625 1.00 90.81 113 HIS A C 1
ATOM 942 O O . HIS A 1 113 ? -0.679 -13.640 4.568 1.00 90.81 113 HIS A O 1
ATOM 948 N N . GLY A 1 114 ? 0.100 -12.358 6.257 1.00 89.00 114 GLY A N 1
ATOM 949 C CA . GLY A 1 114 ? 1.470 -12.245 5.776 1.00 89.00 114 GLY A CA 1
ATOM 950 C C . GLY A 1 114 ? 1.591 -11.376 4.524 1.00 89.00 114 GLY A C 1
ATOM 951 O O . GLY A 1 114 ? 0.883 -10.384 4.340 1.00 89.00 114 GLY A O 1
ATOM 952 N N . ARG A 1 115 ? 2.527 -11.741 3.642 1.00 87.38 115 ARG A N 1
ATOM 953 C CA . ARG A 1 115 ? 2.723 -11.048 2.363 1.00 87.38 115 ARG A CA 1
ATOM 954 C C . ARG A 1 115 ? 1.644 -11.464 1.377 1.00 87.38 115 ARG A C 1
ATOM 956 O O . ARG A 1 115 ? 1.383 -12.650 1.193 1.00 87.38 115 ARG A O 1
ATOM 963 N N . ARG A 1 116 ? 1.041 -10.475 0.729 1.00 93.50 116 ARG A N 1
ATOM 964 C CA . ARG A 1 116 ? -0.012 -10.655 -0.268 1.00 93.50 116 ARG A CA 1
ATOM 965 C C . ARG A 1 116 ? 0.202 -9.687 -1.418 1.00 93.50 116 ARG A C 1
ATOM 967 O O . ARG A 1 116 ? 0.814 -8.639 -1.227 1.00 93.50 116 ARG A O 1
ATOM 974 N N . ASN A 1 117 ? -0.270 -10.088 -2.591 1.00 92.62 117 ASN A N 1
ATOM 975 C CA . ASN A 1 117 ? -0.168 -9.333 -3.833 1.00 92.62 117 ASN A CA 1
ATOM 976 C C . ASN A 1 117 ? -1.170 -8.161 -3.855 1.00 92.62 117 ASN A C 1
ATOM 978 O O . ASN A 1 117 ? -2.054 -8.075 -2.992 1.00 92.62 117 ASN A O 1
ATOM 982 N N . TRP A 1 118 ? -1.023 -7.238 -4.806 1.00 93.88 118 TRP A N 1
ATOM 983 C CA . TRP A 1 118 ? -1.888 -6.058 -4.882 1.00 93.88 118 TRP A CA 1
ATOM 984 C C . TRP A 1 118 ? -3.374 -6.407 -5.087 1.00 93.88 118 TRP A C 1
ATOM 986 O O . TRP A 1 118 ? -4.194 -5.876 -4.336 1.00 93.88 118 TRP A O 1
ATOM 996 N N . PRO A 1 119 ? -3.758 -7.342 -5.984 1.00 94.19 119 PRO A N 1
ATOM 997 C CA . PRO A 1 119 ? -5.162 -7.719 -6.162 1.00 94.19 119 PRO A CA 1
ATOM 998 C C . PRO A 1 119 ? -5.842 -8.174 -4.867 1.00 94.19 119 PRO A C 1
ATOM 1000 O O . PRO A 1 119 ? -6.997 -7.827 -4.606 1.00 94.19 119 PRO A O 1
ATOM 1003 N N . TRP A 1 120 ? -5.117 -8.911 -4.019 1.00 95.31 120 TRP A N 1
ATOM 1004 C CA . TRP A 1 120 ? -5.626 -9.300 -2.711 1.00 95.31 120 TRP A CA 1
ATOM 1005 C C . TRP A 1 120 ? -5.834 -8.075 -1.816 1.00 95.31 120 TRP A C 1
ATOM 1007 O O . TRP A 1 120 ? -6.936 -7.899 -1.300 1.00 95.31 120 TRP A O 1
ATOM 1017 N N . TRP A 1 121 ? -4.842 -7.188 -1.684 1.00 94.06 121 TRP A N 1
ATOM 1018 C CA . TRP A 1 121 ? -4.970 -5.975 -0.861 1.00 94.06 121 TRP A CA 1
ATOM 1019 C C . TRP A 1 121 ? -6.112 -5.071 -1.322 1.00 94.06 121 TRP A C 1
ATOM 1021 O O . TRP A 1 121 ? -6.930 -4.660 -0.497 1.00 94.06 121 TRP A O 1
ATOM 1031 N N . LYS A 1 122 ? -6.239 -4.855 -2.633 1.00 93.44 122 LYS A N 1
ATOM 1032 C CA . LYS A 1 122 ? -7.364 -4.144 -3.246 1.00 93.44 122 LYS A CA 1
ATOM 1033 C C . LYS A 1 122 ? -8.703 -4.756 -2.833 1.00 93.44 122 LYS A C 1
ATOM 1035 O O . LYS A 1 122 ? -9.594 -4.035 -2.388 1.00 93.44 122 LYS A O 1
ATOM 1040 N N . SER A 1 123 ? -8.840 -6.084 -2.906 1.00 93.81 123 SER A N 1
ATOM 1041 C CA . SER A 1 123 ? -10.077 -6.768 -2.498 1.00 93.81 123 SER A CA 1
ATOM 1042 C C . SER A 1 123 ? -10.418 -6.552 -1.019 1.00 93.81 123 SER A C 1
ATOM 1044 O O . SER A 1 123 ? -11.581 -6.326 -0.689 1.00 93.81 123 SER A O 1
ATOM 1046 N N . GLN A 1 124 ? -9.412 -6.560 -0.139 1.00 92.88 124 GLN A N 1
ATOM 1047 C CA . GLN A 1 124 ? -9.597 -6.365 1.299 1.00 92.88 124 GLN A CA 1
ATOM 1048 C C . GLN A 1 124 ? -9.967 -4.918 1.630 1.00 92.88 124 GLN A C 1
ATOM 1050 O O . GLN A 1 124 ? -10.861 -4.686 2.443 1.00 92.88 124 GLN A O 1
ATOM 1055 N N . MET A 1 125 ? -9.336 -3.943 0.966 1.00 89.88 125 MET A N 1
ATOM 1056 C CA . MET A 1 125 ? -9.684 -2.526 1.104 1.00 89.88 125 MET A CA 1
ATOM 1057 C C . MET A 1 125 ? -11.125 -2.271 0.659 1.00 89.88 125 MET A C 1
ATOM 1059 O O . MET A 1 125 ? -11.897 -1.660 1.396 1.00 89.88 125 MET A O 1
ATOM 1063 N N . ILE A 1 126 ? -11.520 -2.812 -0.498 1.00 88.81 126 ILE A N 1
ATOM 1064 C CA . ILE A 1 126 ? -12.905 -2.734 -0.969 1.00 88.81 126 ILE A CA 1
ATOM 1065 C C . ILE A 1 126 ? -13.833 -3.401 0.047 1.00 88.81 126 ILE A C 1
ATOM 1067 O O . ILE A 1 126 ? -14.775 -2.772 0.502 1.00 88.81 126 ILE A O 1
ATOM 1071 N N . GLN A 1 127 ? -13.577 -4.636 0.477 1.00 88.62 127 GLN A N 1
ATOM 1072 C CA . GLN A 1 127 ? -14.461 -5.323 1.423 1.00 88.62 127 GLN A CA 1
ATOM 1073 C C . GLN A 1 127 ? -14.633 -4.554 2.744 1.00 88.62 127 GLN A C 1
ATOM 1075 O O . GLN A 1 127 ? -15.749 -4.456 3.256 1.00 88.62 127 GLN A O 1
ATOM 1080 N N . LYS A 1 128 ? -13.545 -3.990 3.278 1.00 86.00 128 LYS A N 1
ATOM 1081 C CA . LYS A 1 128 ? -13.543 -3.270 4.554 1.00 86.00 128 LYS A CA 1
ATOM 1082 C C . LYS A 1 128 ? -14.244 -1.913 4.469 1.00 86.00 128 LYS A C 1
ATOM 1084 O O . LYS A 1 128 ? -14.980 -1.567 5.390 1.00 86.00 128 LYS A O 1
ATOM 1089 N N . TYR A 1 129 ? -14.019 -1.157 3.393 1.00 82.56 129 TYR A N 1
ATOM 1090 C CA . TYR A 1 129 ? -14.421 0.253 3.305 1.00 82.56 129 TYR A CA 1
ATOM 1091 C C . TYR A 1 129 ? -15.571 0.530 2.322 1.00 82.56 129 TYR A C 1
ATOM 1093 O O . TYR A 1 129 ? -16.163 1.606 2.381 1.00 82.56 129 TYR A O 1
ATOM 1101 N N . ARG A 1 130 ? -15.978 -0.436 1.484 1.00 77.50 130 ARG A N 1
ATOM 1102 C CA . ARG A 1 130 ? -17.137 -0.318 0.568 1.00 77.50 130 ARG A CA 1
ATOM 1103 C C . ARG A 1 130 ? -18.461 -0.101 1.279 1.00 77.50 130 ARG A C 1
ATOM 1105 O O . ARG A 1 130 ? -19.312 0.604 0.752 1.00 77.50 130 ARG A O 1
ATOM 1112 N N . ASN A 1 131 ? -18.618 -0.677 2.468 1.00 66.06 131 ASN A N 1
ATOM 1113 C CA . ASN A 1 131 ? -19.850 -0.579 3.253 1.00 66.06 131 ASN A CA 1
ATOM 1114 C C . ASN A 1 131 ? -19.779 0.512 4.339 1.00 66.06 131 ASN A C 1
ATOM 1116 O O . ASN A 1 131 ? -20.688 0.620 5.158 1.00 66.06 131 ASN A O 1
ATOM 1120 N N . GLY A 1 132 ? -18.709 1.315 4.361 1.00 55.69 132 GLY A N 1
ATOM 1121 C CA . GLY A 1 132 ? -18.545 2.440 5.278 1.00 55.69 132 GLY A CA 1
ATOM 1122 C C . GLY A 1 132 ? -19.385 3.635 4.841 1.00 55.69 132 GLY A C 1
ATOM 1123 O O . GLY A 1 132 ? -18.849 4.631 4.362 1.00 55.69 132 GLY A O 1
ATOM 1124 N N . THR A 1 133 ? -20.708 3.535 4.977 1.00 47.38 133 THR A N 1
ATOM 1125 C CA . THR A 1 133 ? -21.596 4.697 4.931 1.00 47.38 133 THR A CA 1
ATOM 1126 C C . THR A 1 133 ? -21.112 5.694 5.977 1.00 47.38 133 THR A C 1
ATOM 1128 O O . THR A 1 133 ? -21.108 5.417 7.175 1.00 47.38 133 THR A O 1
ATOM 1131 N N . TRP A 1 134 ? -20.666 6.851 5.511 1.00 48.66 134 TRP A N 1
ATOM 1132 C CA . TRP A 1 134 ? -20.271 7.961 6.354 1.00 48.66 134 TRP A CA 1
ATOM 1133 C C . TRP A 1 134 ? -21.455 8.470 7.171 1.00 48.66 134 TRP A C 1
ATOM 1135 O O . TRP A 1 134 ? -22.297 9.219 6.680 1.00 48.66 134 TRP A O 1
ATOM 1145 N N . ILE A 1 135 ? -21.499 8.087 8.441 1.00 41.47 135 ILE A N 1
ATOM 1146 C CA . ILE A 1 135 ? -22.305 8.774 9.443 1.00 41.47 135 ILE A CA 1
ATOM 1147 C C . ILE A 1 135 ? -21.480 9.973 9.911 1.00 41.47 135 ILE A C 1
ATOM 1149 O O . ILE A 1 135 ? -20.651 9.869 10.811 1.00 41.47 135 ILE A O 1
ATOM 1153 N N . TRP A 1 136 ? -21.699 11.129 9.286 1.00 43.06 136 TRP A N 1
ATOM 1154 C CA . TRP A 1 136 ? -21.445 12.392 9.966 1.00 43.06 136 TRP A CA 1
ATOM 1155 C C . TRP A 1 136 ? -22.415 12.452 11.148 1.00 43.06 136 TRP A C 1
ATOM 1157 O O . TRP A 1 136 ? -23.571 12.837 10.980 1.00 43.06 136 TRP A O 1
ATOM 1167 N N . GLN A 1 137 ? -21.975 12.089 12.354 1.00 40.47 137 GLN A N 1
ATOM 1168 C CA . GLN A 1 137 ? -22.598 12.692 13.527 1.00 40.47 137 GLN A CA 1
ATOM 1169 C C . GLN A 1 137 ? -22.164 14.158 13.535 1.00 40.47 137 GLN A C 1
ATOM 1171 O O . GLN A 1 137 ? -21.140 14.528 14.102 1.00 40.47 137 GLN A O 1
ATOM 1176 N N . LYS A 1 138 ? -22.942 14.996 12.841 1.00 37.03 138 LYS A N 1
ATOM 1177 C CA . LYS A 1 138 ? -23.073 16.398 13.222 1.00 37.03 138 LYS A CA 1
ATOM 1178 C C . LYS A 1 138 ? -23.634 16.372 14.640 1.00 37.03 138 LYS A C 1
ATOM 1180 O O . LYS A 1 138 ? -24.830 16.164 14.826 1.00 37.03 138 LYS A O 1
ATOM 1185 N N . THR A 1 139 ? -22.762 16.507 15.631 1.00 44.06 139 THR A N 1
ATOM 1186 C CA . THR A 1 139 ? -23.188 16.931 16.960 1.00 44.06 139 THR A CA 1
ATOM 1187 C C . THR A 1 139 ? -23.899 18.270 16.775 1.00 44.06 139 THR A C 1
ATOM 1189 O O . THR A 1 139 ? -23.352 19.168 16.130 1.00 44.06 139 THR A O 1
ATOM 1192 N N . MET A 1 140 ? -25.159 18.308 17.212 1.00 39.09 140 MET A N 1
ATOM 1193 C CA . MET A 1 140 ? -26.042 19.476 17.171 1.00 39.09 140 MET A CA 1
ATOM 1194 C C . MET A 1 140 ? -25.480 20.631 17.992 1.00 39.09 140 MET A C 1
ATOM 1196 O O . MET A 1 140 ? -24.803 20.347 19.007 1.00 39.09 140 MET A O 1
#

Organism: NCBI:txid1389203

Mean predicted aligned error: 14.98 Å

pLDDT: mean 71.28, std 20.64, range [36.16, 95.31]

Radius of gyration: 27.73 Å; Cα contacts (8 Å, |Δi|>4): 76; chains: 1; bounding box: 51×76×79 Å

Sequence (140 aa):
MKPQSQGHDLDDPYQEEIKPDVLVDNKPRFQSQYQDVDNMTYSEKKGLKQLPETSSWPKFSGIGEYYYMELIDYIDLLFMDVPIIPDYWITSRLNTEVKGHASIWYTEMKEIHGRRNWPWWKSQMIQKYRNGTWIWQKTM

Nearest PDB structures (foldseek):
  8uyo-assembly1_1  TM=5.907E-01  e=3.089E+00  Homo sapiens
  7lu4-assembly1_B  TM=2.903E-01  e=5.566E+00  Thermanaerothrix daxensis

Foldseek 3Di:
DDDDDDDDDDDDPPPPPPDPPPPPVPPVPDDDDDPPPVPDDPLQVVLVVPDDDLVPQAAAALDPPSDPVSNLVVVVVSCVVRVSHFQCVVLVSCCVRYHHPRNVVVVVCCVVVPDDGPVVVSVVSCVVCVPPDDDPPPPD

Solvent-accessible surface area (backbone atoms only — not comparable to full-atom values): 9129 Å² total; per-residue (Å²): 143,84,84,87,82,90,80,90,81,79,91,74,92,83,76,78,77,80,72,80,80,66,76,72,77,77,62,69,86,81,73,83,83,71,75,58,84,86,74,62,50,72,63,40,59,53,31,58,73,69,52,76,63,76,89,74,54,62,60,29,28,75,60,72,94,41,50,67,59,59,43,48,54,51,52,53,49,47,46,67,77,39,71,62,54,59,46,66,68,57,51,60,44,46,73,73,33,34,31,72,66,33,31,55,55,52,50,54,51,37,73,76,65,48,87,66,50,52,73,56,51,53,51,50,52,45,68,68,52,72,75,59,76,83,75,77,78,73,78,128

Secondary structure (DSSP, 8-state):
--PPPP------S---------------TT-S-S--GGG--HHHHHHHHHSPPGGGSPPB-SSSS--HHHHHHHHHHHHHH-TT--HHHHHHHHHHHB-HHHHHHHHHHHHHH-S--HHHHHHHHHHHHTT---------